Protein AF-A0A9E2QB40-F1 (afdb_monomer_lite)

Radius of gyration: 15.47 Å; chains: 1; bounding box: 41×30×40 Å

Sequence (147 aa):
MHWTTHIVTGAALGYLIDRPVQAALVGVGSHIVLDTIPHYDPDSELGYVIDALLGVLTLTFIAGSKTIRGIDGRHALLWGAIGGALPDTELLVNLVENVEPEQYVFPSHDGTLPHLQTGLVASTVIQAALVTVLMMLARHKRRMDRA

Secondary structure (DSSP, 8-state):
--HHHHHHHHHHHHHHHT-HHHHHHHHHHHHHHHHTS-B---SSHHHHHHHHHHHHHHHHHHHH-HHHHTSTTHHHHHHHHHHHHTGGGGGGGGGTS---GGG-SSTTTSSSS---B--HHHHHHHHHHHHHHHHHHHHHHHHHTT-

Foldseek 3Di:
DQLLLLLLLLLLQLLLVLDLVVSLVVSQVVLLVVQLPAAADDPDPVSNVVSVVNLVVSLCCLVPPPVLVPDRSSNSSNSRSCSSNVQCVQVVVCVPDNDDQCPRDRCSRNPVHDRHYDDHVVNVVVSVVSSVVSVVSSVVVRVVVVD

Structure (mmCIF, N/CA/C/O backbone):
data_AF-A0A9E2QB40-F1
#
_entry.id   AF-A0A9E2QB40-F1
#
loop_
_atom_site.group_PDB
_atom_site.id
_atom_site.type_symbol
_atom_site.label_atom_id
_atom_site.label_alt_id
_atom_site.label_comp_id
_atom_site.label_asym_id
_atom_site.label_entity_id
_atom_site.label_seq_id
_atom_site.pdbx_PDB_ins_code
_atom_site.Cartn_x
_atom_site.Cartn_y
_atom_site.Cartn_z
_atom_site.occupancy
_atom_site.B_iso_or_equiv
_atom_site.auth_seq_id
_atom_site.auth_comp_id
_atom_site.auth_asym_id
_atom_site.auth_atom_id
_atom_site.pdbx_PDB_model_num
ATOM 1 N N . MET A 1 1 ? 5.208 0.078 -9.192 1.00 88.12 1 MET A N 1
ATOM 2 C CA . MET A 1 1 ? 4.740 1.117 -8.233 1.00 88.12 1 MET A CA 1
ATOM 3 C C . MET A 1 1 ? 5.524 0.923 -6.935 1.00 88.12 1 MET A C 1
ATOM 5 O O . MET A 1 1 ? 6.107 -0.132 -6.754 1.00 88.12 1 MET A O 1
ATOM 9 N N . HIS A 1 2 ? 5.625 1.910 -6.034 1.00 92.62 2 HIS A N 1
ATOM 10 C CA . HIS A 1 2 ? 6.380 1.698 -4.784 1.00 92.62 2 HIS A CA 1
ATOM 11 C C . HIS A 1 2 ? 5.731 0.622 -3.898 1.00 92.62 2 HIS A C 1
ATOM 13 O O . HIS A 1 2 ? 4.533 0.710 -3.607 1.00 92.62 2 HIS A O 1
ATOM 19 N N . TRP A 1 3 ? 6.526 -0.312 -3.370 1.00 94.75 3 TRP A N 1
ATOM 20 C CA . TRP A 1 3 ? 6.087 -1.362 -2.443 1.00 94.75 3 TRP A CA 1
ATOM 21 C C . TRP A 1 3 ? 5.392 -0.767 -1.216 1.00 94.75 3 TRP A C 1
ATOM 23 O O . TRP A 1 3 ? 4.337 -1.234 -0.771 1.00 94.75 3 TRP A O 1
ATOM 33 N N . THR A 1 4 ? 5.927 0.349 -0.705 1.00 95.44 4 THR A N 1
ATOM 34 C CA . THR A 1 4 ? 5.315 1.097 0.401 1.00 95.44 4 THR A CA 1
ATOM 35 C C . THR A 1 4 ? 3.891 1.556 0.064 1.00 95.44 4 THR A C 1
ATOM 37 O O . THR A 1 4 ? 3.007 1.530 0.926 1.00 95.44 4 THR A O 1
ATOM 40 N N . THR A 1 5 ? 3.624 1.936 -1.185 1.00 96.06 5 THR A N 1
ATOM 41 C CA . THR A 1 5 ? 2.295 2.376 -1.629 1.00 96.06 5 THR A CA 1
ATOM 42 C C . THR A 1 5 ? 1.304 1.218 -1.685 1.00 96.06 5 THR A C 1
ATOM 44 O O . THR A 1 5 ? 0.155 1.397 -1.263 1.00 96.06 5 THR A O 1
ATOM 47 N N . HIS A 1 6 ? 1.734 0.019 -2.090 1.00 97.50 6 HIS A N 1
ATOM 48 C CA . HIS A 1 6 ? 0.899 -1.183 -2.008 1.00 97.50 6 HIS A CA 1
ATOM 49 C C . HIS A 1 6 ? 0.557 -1.542 -0.558 1.00 97.50 6 HIS A C 1
ATOM 51 O O . HIS A 1 6 ? -0.609 -1.794 -0.242 1.00 97.50 6 HIS A O 1
ATOM 57 N N . ILE A 1 7 ? 1.539 -1.475 0.349 1.00 98.06 7 ILE A N 1
ATOM 58 C CA . ILE A 1 7 ? 1.345 -1.705 1.789 1.00 98.06 7 ILE A CA 1
ATOM 59 C C . ILE A 1 7 ? 0.308 -0.739 2.363 1.00 98.06 7 ILE A C 1
ATOM 61 O O . ILE A 1 7 ? -0.653 -1.164 3.009 1.00 98.06 7 ILE A O 1
ATOM 65 N N . VAL A 1 8 ? 0.491 0.566 2.148 1.00 97.50 8 VAL A N 1
ATOM 66 C CA . VAL A 1 8 ? -0.388 1.600 2.716 1.00 97.50 8 VAL A CA 1
ATOM 67 C C . VAL A 1 8 ? -1.795 1.506 2.128 1.00 97.50 8 VAL A C 1
ATOM 69 O O . VAL A 1 8 ? -2.778 1.616 2.866 1.00 97.50 8 VAL A O 1
ATOM 72 N N . THR A 1 9 ? -1.907 1.256 0.822 1.00 98.06 9 THR A N 1
ATOM 73 C CA . THR A 1 9 ? -3.202 1.105 0.149 1.00 98.06 9 THR A CA 1
ATOM 74 C C . THR A 1 9 ? -3.946 -0.125 0.650 1.00 98.06 9 THR A C 1
ATOM 76 O O . THR A 1 9 ? -5.095 -0.011 1.083 1.00 98.06 9 THR A O 1
ATOM 79 N N . GLY A 1 10 ? -3.276 -1.279 0.683 1.00 98.31 10 GLY A N 1
ATOM 80 C CA . GLY A 1 10 ? -3.833 -2.513 1.221 1.00 98.31 10 GLY A CA 1
ATOM 81 C C . GLY A 1 10 ? -4.257 -2.357 2.681 1.00 98.31 10 GLY A C 1
ATOM 82 O O . GLY A 1 10 ? -5.355 -2.769 3.053 1.00 98.31 10 GLY A O 1
ATOM 83 N N . ALA A 1 11 ? -3.448 -1.683 3.505 1.00 98.00 11 ALA A N 1
ATOM 84 C CA . ALA A 1 11 ? -3.783 -1.402 4.898 1.00 98.00 11 ALA A CA 1
ATOM 85 C C . ALA A 1 11 ? -5.067 -0.574 5.036 1.00 98.00 11 ALA A C 1
ATOM 87 O O . ALA A 1 11 ? -5.955 -0.909 5.826 1.00 98.00 11 ALA A O 1
ATOM 88 N N . ALA A 1 12 ? -5.182 0.505 4.259 1.00 97.69 12 ALA A N 1
ATOM 89 C CA . ALA A 1 12 ? -6.338 1.386 4.309 1.00 97.69 12 ALA A CA 1
ATOM 90 C C . ALA A 1 12 ? -7.612 0.693 3.805 1.00 97.69 12 ALA A C 1
ATOM 92 O O . ALA A 1 12 ? -8.645 0.766 4.470 1.00 97.69 12 ALA A O 1
ATOM 93 N N . LEU A 1 13 ? -7.541 -0.028 2.682 1.00 98.25 13 LEU A N 1
ATOM 94 C CA . LEU A 1 13 ? -8.667 -0.812 2.166 1.00 98.25 13 LEU A CA 1
ATOM 95 C C . LEU A 1 13 ? -9.077 -1.912 3.149 1.00 98.25 13 LEU A C 1
ATOM 97 O O . LEU A 1 13 ? -10.264 -2.090 3.421 1.00 98.25 13 LEU A O 1
ATOM 101 N N . GLY A 1 14 ? -8.102 -2.594 3.748 1.00 97.81 14 GLY A N 1
ATOM 102 C CA . GLY A 1 14 ? -8.349 -3.598 4.771 1.00 97.81 14 GLY A CA 1
ATOM 103 C C . GLY A 1 14 ? -9.087 -3.033 5.983 1.00 97.81 14 GLY A C 1
ATOM 104 O O . GLY A 1 14 ? -10.072 -3.618 6.431 1.00 97.81 14 GLY A O 1
ATOM 105 N N . TYR A 1 15 ? -8.677 -1.858 6.467 1.00 97.50 15 TYR A N 1
ATOM 106 C CA . TYR A 1 15 ? -9.381 -1.150 7.539 1.00 97.50 15 TYR A CA 1
ATOM 107 C C . TYR A 1 15 ? -10.820 -0.769 7.157 1.00 97.50 15 TYR A C 1
ATOM 109 O O . TYR A 1 15 ? -11.727 -0.885 7.980 1.00 97.50 15 TYR A O 1
ATOM 117 N N . LEU A 1 16 ? -11.048 -0.331 5.915 1.00 97.31 16 LEU A N 1
ATOM 118 C CA . LEU A 1 16 ? -12.383 0.029 5.427 1.00 97.31 16 LEU A CA 1
ATOM 119 C C . LEU A 1 16 ? -13.326 -1.180 5.328 1.00 97.31 16 LEU A C 1
ATOM 121 O O . LEU A 1 16 ? -14.518 -1.035 5.586 1.00 97.31 16 LEU A O 1
ATOM 125 N N . ILE A 1 17 ? -12.797 -2.357 4.987 1.00 96.31 17 ILE A N 1
ATOM 126 C CA . ILE A 1 17 ? -13.558 -3.609 4.851 1.00 96.31 17 ILE A CA 1
ATOM 127 C C . ILE A 1 17 ? -13.843 -4.266 6.205 1.00 96.31 17 ILE A C 1
ATOM 129 O O . ILE A 1 17 ? -14.873 -4.920 6.368 1.00 96.31 17 ILE A O 1
ATOM 133 N N . ASP A 1 18 ? -12.924 -4.120 7.163 1.00 95.75 18 ASP A N 1
ATOM 134 C CA . ASP A 1 18 ? -13.043 -4.643 8.529 1.00 95.75 18 ASP A CA 1
ATOM 135 C C . ASP A 1 18 ? -13.261 -6.173 8.607 1.00 95.75 18 ASP A C 1
ATOM 137 O O . ASP A 1 18 ? -13.899 -6.717 9.509 1.00 95.75 18 ASP A O 1
ATOM 141 N N . ARG A 1 19 ? -12.728 -6.909 7.622 1.00 97.38 19 ARG A N 1
ATOM 142 C CA . ARG A 1 19 ? -12.766 -8.380 7.559 1.00 97.38 19 ARG A CA 1
ATOM 143 C C . ARG A 1 19 ? -11.406 -8.926 7.118 1.00 97.38 19 ARG A C 1
ATOM 145 O O . ARG A 1 19 ? -11.088 -8.816 5.939 1.00 97.38 19 ARG A O 1
ATOM 152 N N . PRO A 1 20 ? -10.616 -9.553 8.010 1.00 97.62 20 PRO A N 1
ATOM 153 C CA . PRO A 1 20 ? -9.224 -9.945 7.753 1.00 97.62 20 PRO A CA 1
ATOM 154 C C . PRO A 1 20 ? -8.952 -10.696 6.448 1.00 97.62 20 PRO A C 1
ATOM 156 O O . PRO A 1 20 ? -8.086 -10.300 5.677 1.00 97.62 20 PRO A O 1
ATOM 159 N N . VAL A 1 21 ? -9.716 -11.753 6.173 1.00 98.06 21 VAL A N 1
ATOM 160 C CA . VAL A 1 21 ? -9.510 -12.571 4.967 1.00 98.06 21 VAL A CA 1
ATOM 161 C C . VAL A 1 21 ? -9.847 -11.778 3.704 1.00 98.06 21 VAL A C 1
ATOM 163 O O . VAL A 1 21 ? -9.084 -11.782 2.746 1.00 98.06 21 VAL A O 1
ATOM 166 N N . GLN A 1 22 ? -10.965 -11.048 3.714 1.00 98.44 22 GLN A N 1
ATOM 167 C CA . GLN A 1 22 ? -11.362 -10.209 2.581 1.00 98.44 22 GLN A CA 1
ATOM 168 C C . GLN A 1 22 ? -10.381 -9.054 2.374 1.00 98.44 22 GLN A C 1
ATOM 170 O O . GLN A 1 22 ? -10.084 -8.709 1.239 1.00 98.44 22 GLN A O 1
ATOM 175 N N . ALA A 1 23 ? -9.842 -8.499 3.458 1.00 98.19 23 ALA A N 1
ATOM 176 C CA . ALA A 1 23 ? -8.821 -7.469 3.414 1.00 98.19 23 ALA A CA 1
ATOM 177 C C . ALA A 1 23 ? -7.548 -7.962 2.725 1.00 98.19 23 ALA A C 1
ATOM 179 O O . ALA A 1 23 ? -7.043 -7.255 1.864 1.00 98.19 23 ALA A O 1
ATOM 180 N N . ALA A 1 24 ? -7.070 -9.173 3.034 1.00 98.50 24 ALA A N 1
ATOM 181 C CA . ALA A 1 24 ? -5.924 -9.755 2.333 1.00 98.50 24 ALA A CA 1
ATOM 182 C C . ALA A 1 24 ? -6.191 -9.906 0.828 1.00 98.50 24 ALA A C 1
ATOM 184 O O . ALA A 1 24 ? -5.380 -9.469 0.016 1.00 98.50 24 ALA A O 1
ATOM 185 N N . LEU A 1 25 ? -7.353 -10.454 0.453 1.00 98.38 25 LEU A N 1
ATOM 186 C CA . LEU A 1 25 ? -7.736 -10.625 -0.954 1.00 98.38 25 LEU A CA 1
ATOM 187 C C . LEU A 1 25 ? -7.863 -9.286 -1.690 1.00 98.38 25 LEU A C 1
ATOM 189 O O . LEU A 1 25 ? -7.402 -9.158 -2.820 1.00 98.38 25 LEU A O 1
ATOM 193 N N . VAL A 1 26 ? -8.457 -8.275 -1.051 1.00 98.38 26 VAL A N 1
ATOM 194 C CA . VAL A 1 26 ? -8.542 -6.925 -1.619 1.00 98.38 26 VAL A CA 1
ATOM 195 C C . VAL A 1 26 ? -7.176 -6.252 -1.660 1.00 98.38 26 VAL A C 1
ATOM 197 O O . VAL A 1 26 ? -6.917 -5.520 -2.604 1.00 98.38 26 VAL A O 1
ATOM 200 N N . GLY A 1 27 ? -6.282 -6.525 -0.709 1.00 98.31 27 GLY A N 1
ATOM 201 C CA . GLY A 1 27 ? -4.886 -6.094 -0.769 1.00 98.31 27 GLY A CA 1
ATOM 202 C C . GLY A 1 27 ? -4.210 -6.603 -2.042 1.00 98.31 27 GLY A C 1
ATOM 203 O O . GLY A 1 27 ? -3.730 -5.793 -2.833 1.00 98.31 27 GLY A O 1
ATOM 204 N N . VAL A 1 28 ? -4.288 -7.913 -2.297 1.00 98.25 28 VAL A N 1
ATOM 205 C CA . VAL A 1 28 ? -3.755 -8.536 -3.523 1.00 98.25 28 VAL A CA 1
ATOM 206 C C . VAL A 1 28 ? -4.418 -7.955 -4.775 1.00 98.25 28 VAL A C 1
ATOM 208 O O . VAL A 1 28 ? -3.739 -7.577 -5.721 1.00 98.25 28 VAL A O 1
ATOM 211 N N . GLY A 1 29 ? -5.746 -7.820 -4.785 1.00 97.62 29 GLY A N 1
ATOM 212 C CA . GLY A 1 29 ? -6.457 -7.236 -5.926 1.00 97.62 29 GLY A CA 1
ATOM 213 C C . GLY A 1 29 ? -6.100 -5.766 -6.170 1.00 97.62 29 GLY A C 1
ATOM 214 O O . GLY A 1 29 ? -5.978 -5.338 -7.314 1.00 97.62 29 GLY A O 1
ATOM 215 N N . SER A 1 30 ? -5.894 -4.989 -5.103 1.00 97.75 30 SER A N 1
ATOM 216 C CA . SER A 1 30 ? -5.478 -3.590 -5.205 1.00 97.75 30 SER A CA 1
ATOM 217 C C . SER A 1 30 ? -4.082 -3.459 -5.792 1.00 97.75 30 SER A C 1
ATOM 219 O O . SER A 1 30 ? -3.835 -2.491 -6.496 1.00 97.75 30 SER A O 1
ATOM 221 N N . HIS A 1 31 ? -3.209 -4.443 -5.568 1.00 97.31 31 HIS A N 1
ATOM 222 C CA . HIS A 1 31 ? -1.871 -4.463 -6.138 1.00 97.31 31 HIS A CA 1
ATOM 223 C C . HIS A 1 31 ? -1.917 -4.383 -7.666 1.00 97.31 31 HIS A C 1
ATOM 225 O O . HIS A 1 31 ? -1.399 -3.433 -8.243 1.00 97.31 31 HIS A O 1
ATOM 231 N N . ILE A 1 32 ? -2.678 -5.291 -8.284 1.00 95.75 32 ILE A N 1
ATOM 232 C CA . ILE A 1 32 ? -2.900 -5.321 -9.734 1.00 95.75 32 ILE A CA 1
ATOM 233 C C . ILE A 1 32 ? -3.394 -3.962 -10.237 1.00 95.75 32 ILE A C 1
ATOM 235 O O . ILE A 1 32 ? -2.878 -3.419 -11.208 1.00 95.75 32 ILE A O 1
ATOM 239 N N . VAL A 1 33 ? -4.402 -3.391 -9.569 1.00 95.75 33 VAL A N 1
ATOM 240 C CA . VAL A 1 33 ? -4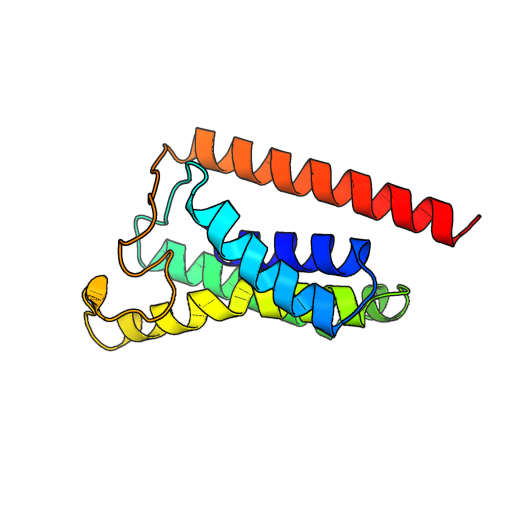.960 -2.094 -9.971 1.00 95.75 33 VAL A CA 1
ATOM 241 C C . VAL A 1 33 ? -3.896 -1.000 -9.907 1.00 95.75 33 VAL A C 1
ATOM 243 O O . VAL A 1 33 ? -3.812 -0.195 -10.830 1.00 95.75 33 VAL A O 1
ATOM 246 N N . LEU A 1 34 ? -3.087 -0.966 -8.848 1.00 95.88 34 LEU A N 1
ATOM 247 C CA . LEU A 1 34 ? -2.056 0.051 -8.665 1.00 95.88 34 LEU A CA 1
ATOM 248 C C . LEU A 1 34 ? -0.960 -0.017 -9.726 1.00 95.88 34 LEU A C 1
ATOM 250 O O . LEU A 1 34 ? -0.549 1.040 -10.199 1.00 95.88 34 LEU A O 1
ATOM 254 N N . ASP A 1 35 ? -0.549 -1.209 -10.148 1.00 95.06 35 ASP A N 1
ATOM 255 C CA . ASP A 1 35 ? 0.465 -1.347 -11.201 1.00 95.06 35 ASP A CA 1
ATOM 256 C C . ASP A 1 35 ? -0.035 -0.874 -12.564 1.00 95.06 35 ASP A C 1
ATOM 258 O O . ASP A 1 35 ? 0.721 -0.309 -13.352 1.00 95.06 35 ASP A O 1
ATOM 262 N N . THR A 1 36 ? -1.338 -0.994 -12.828 1.00 94.44 36 THR A N 1
ATOM 263 C CA . THR A 1 36 ? -1.912 -0.461 -14.074 1.00 94.44 36 THR A CA 1
ATOM 264 C C . THR A 1 36 ? -2.046 1.066 -14.093 1.00 94.44 36 THR A C 1
ATOM 266 O O . THR A 1 36 ? -2.304 1.648 -15.149 1.00 94.44 36 THR A O 1
ATOM 269 N N . ILE A 1 37 ? -1.893 1.747 -12.951 1.00 95.19 37 ILE A N 1
ATOM 270 C CA . ILE A 1 37 ? -1.928 3.213 -12.883 1.00 95.19 37 ILE A CA 1
ATOM 271 C C . ILE A 1 37 ? -0.551 3.755 -13.277 1.00 95.19 37 ILE A C 1
ATOM 273 O O . ILE A 1 37 ? 0.435 3.290 -12.714 1.00 95.19 37 ILE A O 1
ATOM 277 N N . PRO A 1 38 ? -0.450 4.782 -14.148 1.00 95.56 38 PRO A N 1
ATOM 278 C CA . PRO A 1 38 ? 0.833 5.381 -14.500 1.00 95.56 38 PRO A CA 1
ATOM 279 C C . PRO A 1 38 ? 1.654 5.782 -13.271 1.00 95.56 38 PRO A C 1
ATOM 281 O O . PRO A 1 38 ? 1.247 6.664 -12.508 1.00 95.56 38 PRO A O 1
ATOM 284 N N . HIS A 1 39 ? 2.815 5.159 -13.091 1.00 95.00 39 HIS A N 1
ATOM 285 C CA . HIS A 1 39 ? 3.691 5.392 -11.947 1.00 95.00 39 HIS A CA 1
ATOM 286 C C . HIS A 1 39 ? 5.166 5.427 -12.363 1.00 95.00 39 HIS A C 1
ATOM 288 O O . HIS A 1 39 ? 5.516 5.202 -13.515 1.00 95.00 39 HIS A O 1
ATOM 294 N N . TYR A 1 40 ? 6.015 5.819 -11.421 1.00 93.69 40 TYR A N 1
ATOM 295 C CA . TYR A 1 40 ? 7.465 5.850 -11.564 1.00 93.69 40 TYR A CA 1
ATOM 296 C C . TYR A 1 40 ? 8.032 4.713 -10.731 1.00 93.69 40 TYR A C 1
ATOM 298 O O . TYR A 1 40 ? 7.765 4.677 -9.524 1.00 93.69 40 TYR A O 1
ATOM 306 N N . ASP A 1 41 ? 8.804 3.834 -11.354 1.00 87.88 41 ASP A N 1
ATOM 307 C CA . ASP A 1 41 ? 9.615 2.866 -10.624 1.00 87.88 41 ASP A CA 1
ATOM 308 C C . ASP A 1 41 ? 10.998 3.447 -10.325 1.00 87.88 41 ASP A C 1
ATOM 310 O O . ASP A 1 41 ? 11.524 4.225 -11.127 1.00 87.88 41 ASP A O 1
ATOM 314 N N . PRO A 1 42 ? 11.605 3.101 -9.176 1.00 85.50 42 PRO A N 1
ATOM 315 C CA . PRO A 1 42 ? 12.979 3.480 -8.896 1.00 85.50 42 PRO A CA 1
ATOM 316 C C . PRO A 1 42 ? 13.919 3.091 -10.046 1.00 85.50 42 PRO A C 1
ATOM 318 O O . PRO A 1 42 ? 13.967 1.947 -10.484 1.00 85.50 42 PRO A O 1
ATOM 321 N N . ASP A 1 43 ? 14.712 4.050 -10.508 1.00 84.25 43 ASP A N 1
ATOM 322 C CA . ASP A 1 43 ? 15.713 3.891 -11.568 1.00 84.25 43 ASP A CA 1
ATOM 323 C C . ASP A 1 43 ? 17.087 3.460 -11.026 1.00 84.25 43 ASP A C 1
ATOM 325 O O . ASP A 1 43 ? 18.064 3.368 -11.767 1.00 84.25 43 ASP A O 1
ATOM 329 N N . SER A 1 44 ? 17.180 3.209 -9.718 1.00 86.12 44 SER A N 1
ATOM 330 C CA . SER A 1 44 ? 18.413 2.829 -9.032 1.00 86.12 44 SER A CA 1
ATOM 331 C C . SER A 1 44 ? 18.165 1.774 -7.959 1.00 86.12 44 SER A C 1
ATOM 333 O O . SER A 1 44 ? 17.146 1.797 -7.266 1.00 86.12 44 SER A O 1
ATOM 335 N N . GLU A 1 45 ? 19.151 0.895 -7.756 1.00 84.50 45 GLU A N 1
ATOM 336 C CA . GLU A 1 45 ? 19.152 -0.101 -6.673 1.00 84.50 45 GLU A CA 1
ATOM 337 C C . GLU A 1 45 ? 18.932 0.551 -5.303 1.00 84.50 45 GLU A C 1
ATOM 339 O O . GLU A 1 45 ? 18.152 0.063 -4.487 1.00 84.50 45 GLU A O 1
ATOM 344 N N . LEU A 1 46 ? 19.570 1.703 -5.065 1.00 87.94 46 LEU A N 1
ATOM 345 C CA . LEU A 1 46 ? 19.396 2.460 -3.829 1.00 87.94 46 LEU A CA 1
ATOM 346 C C . LEU A 1 46 ? 17.934 2.885 -3.626 1.00 87.94 46 LEU A C 1
ATOM 348 O O . LEU A 1 46 ? 17.439 2.824 -2.504 1.00 87.94 46 LEU A O 1
ATOM 352 N N . GLY A 1 47 ? 17.239 3.291 -4.692 1.00 89.06 47 GLY A N 1
ATOM 353 C CA . GLY A 1 47 ? 15.824 3.647 -4.631 1.00 89.06 47 GLY A CA 1
ATOM 354 C C . GLY A 1 47 ? 14.937 2.463 -4.236 1.00 89.06 47 GLY A C 1
ATOM 355 O O . GLY A 1 47 ? 14.104 2.613 -3.341 1.00 89.06 47 GLY A O 1
ATOM 356 N N . TYR A 1 48 ? 15.169 1.280 -4.817 1.00 87.19 48 TYR A N 1
ATOM 357 C CA . TYR A 1 48 ? 14.474 0.047 -4.421 1.00 87.19 48 TYR A CA 1
ATOM 358 C C . TYR A 1 48 ? 14.757 -0.339 -2.968 1.00 87.19 48 TYR A C 1
ATOM 360 O O . TYR A 1 48 ? 13.834 -0.663 -2.226 1.00 87.19 48 TYR A O 1
ATOM 368 N N . VAL A 1 49 ? 16.016 -0.258 -2.525 1.00 89.19 49 VAL A N 1
ATOM 369 C CA . VAL A 1 49 ? 16.390 -0.560 -1.134 1.00 89.19 49 VAL A CA 1
ATOM 370 C C . VAL A 1 49 ? 15.722 0.409 -0.159 1.00 89.19 49 VAL A C 1
ATOM 372 O O . VAL A 1 49 ? 15.220 -0.019 0.880 1.00 89.19 49 VAL A O 1
ATOM 375 N N . ILE A 1 50 ? 15.688 1.706 -0.474 1.00 91.75 50 ILE A N 1
ATOM 376 C CA . ILE A 1 50 ? 15.014 2.705 0.365 1.00 91.75 50 ILE A CA 1
ATOM 377 C C . ILE A 1 50 ? 13.521 2.387 0.477 1.00 91.75 50 ILE A C 1
ATOM 379 O O . ILE A 1 50 ? 12.997 2.365 1.591 1.00 91.75 50 ILE A O 1
ATOM 383 N N . ASP A 1 51 ? 12.844 2.107 -0.637 1.00 92.44 51 ASP A N 1
ATOM 384 C CA . ASP A 1 51 ? 11.420 1.761 -0.629 1.00 92.44 51 ASP A CA 1
ATOM 385 C C . ASP A 1 51 ? 11.149 0.450 0.127 1.00 92.44 51 ASP A C 1
ATOM 387 O O . ASP A 1 51 ? 10.252 0.393 0.967 1.00 92.44 51 ASP A O 1
ATOM 391 N N . ALA A 1 52 ? 11.994 -0.568 -0.050 1.00 91.94 52 ALA A N 1
ATOM 392 C CA . ALA A 1 52 ? 11.927 -1.807 0.720 1.00 91.94 52 ALA A CA 1
ATOM 393 C C . ALA A 1 52 ? 12.059 -1.549 2.233 1.00 91.94 52 ALA A C 1
ATOM 395 O O . ALA A 1 52 ? 11.253 -2.017 3.038 1.00 91.94 52 ALA A O 1
ATOM 396 N N . LEU A 1 53 ? 13.037 -0.750 2.661 1.00 94.38 53 LEU A N 1
ATOM 397 C CA . LEU A 1 53 ? 13.206 -0.419 4.079 1.00 94.38 53 LEU A CA 1
ATOM 398 C C . LEU A 1 53 ? 12.006 0.360 4.636 1.00 94.38 53 LEU A C 1
ATOM 400 O O . LEU A 1 53 ? 11.565 0.085 5.757 1.00 94.38 53 LEU A O 1
ATOM 404 N N . LEU A 1 54 ? 11.450 1.297 3.863 1.00 95.81 54 LEU A N 1
ATOM 405 C CA . LEU A 1 54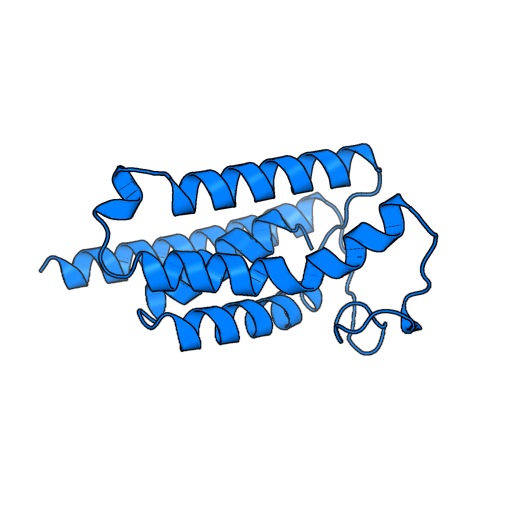 ? 10.245 2.042 4.237 1.00 95.81 54 LEU A CA 1
ATOM 406 C C . LEU A 1 54 ? 9.015 1.133 4.331 1.00 95.81 54 LEU A C 1
ATOM 408 O O . LEU A 1 54 ? 8.232 1.266 5.279 1.00 95.81 54 LEU A O 1
ATOM 412 N N . GLY A 1 55 ? 8.872 0.172 3.422 1.00 95.56 55 GLY A N 1
ATOM 413 C CA . GLY A 1 55 ? 7.809 -0.824 3.453 1.00 95.56 55 GLY A CA 1
ATOM 414 C C . GLY A 1 55 ? 7.905 -1.735 4.678 1.00 95.56 55 GLY A C 1
ATOM 415 O O . GLY A 1 55 ? 6.932 -1.857 5.429 1.00 95.56 55 GLY A O 1
ATOM 416 N N . VAL A 1 56 ? 9.092 -2.287 4.973 1.00 96.25 56 VAL A N 1
ATOM 417 C CA . VAL A 1 56 ? 9.328 -3.098 6.185 1.00 96.25 56 VAL A CA 1
ATOM 418 C C . VAL A 1 56 ? 9.029 -2.286 7.442 1.00 96.25 56 VAL A C 1
ATOM 420 O O . VAL A 1 56 ? 8.350 -2.775 8.352 1.00 96.25 56 VAL A O 1
ATOM 423 N N . LEU A 1 57 ? 9.508 -1.040 7.505 1.00 97.62 57 LEU A N 1
ATOM 424 C CA . LEU A 1 57 ? 9.249 -0.148 8.631 1.00 97.62 57 LEU A CA 1
ATOM 425 C C . LEU A 1 57 ? 7.747 0.108 8.798 1.00 97.62 57 LEU A C 1
ATOM 427 O O . LEU A 1 57 ? 7.240 0.053 9.918 1.00 97.62 57 LEU A O 1
ATOM 431 N N . THR A 1 58 ? 7.026 0.328 7.699 1.00 96.56 58 THR A N 1
ATOM 432 C CA . THR A 1 58 ? 5.577 0.564 7.699 1.00 96.56 58 THR A CA 1
ATOM 433 C C . THR A 1 58 ? 4.807 -0.668 8.175 1.00 96.56 58 THR A C 1
ATOM 435 O O . THR A 1 58 ? 3.980 -0.553 9.081 1.00 96.56 58 THR A O 1
ATOM 438 N N . LEU A 1 59 ? 5.111 -1.859 7.650 1.00 96.50 59 LEU A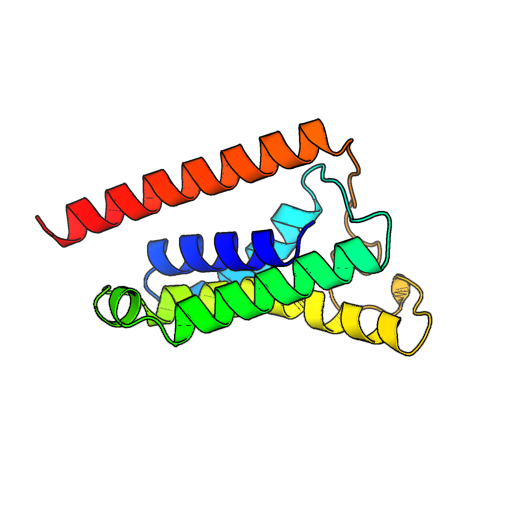 N 1
ATOM 439 C CA . LEU A 1 59 ? 4.508 -3.123 8.097 1.00 96.50 59 LEU A CA 1
ATOM 440 C C . LEU A 1 59 ? 4.798 -3.403 9.576 1.00 96.50 59 LEU A C 1
ATOM 442 O O . LEU A 1 59 ? 3.893 -3.753 10.337 1.00 96.50 59 LEU A O 1
ATOM 446 N N . THR A 1 60 ? 6.041 -3.189 10.009 1.00 96.94 60 THR A N 1
ATOM 447 C CA . THR A 1 60 ? 6.453 -3.373 11.408 1.00 96.94 60 THR A CA 1
ATOM 448 C C . THR A 1 60 ? 5.742 -2.384 12.325 1.00 96.94 60 THR A C 1
ATOM 450 O O . THR A 1 60 ? 5.263 -2.759 13.398 1.00 96.94 60 THR A O 1
ATOM 453 N N . PHE A 1 61 ? 5.611 -1.126 11.899 1.00 96.75 61 PHE A N 1
ATOM 454 C CA . PHE A 1 61 ? 4.838 -0.122 12.617 1.00 96.75 61 PHE A CA 1
ATOM 455 C C . PHE A 1 61 ? 3.368 -0.539 12.728 1.00 96.75 61 PHE A C 1
ATOM 457 O O . PHE A 1 61 ? 2.809 -0.499 13.823 1.00 96.75 61 PHE A O 1
ATOM 464 N N . ILE A 1 62 ? 2.759 -1.009 11.637 1.00 95.56 62 ILE A N 1
ATOM 465 C CA . ILE A 1 62 ? 1.379 -1.505 11.621 1.00 95.56 62 ILE A CA 1
ATOM 466 C C . ILE A 1 62 ? 1.179 -2.662 12.609 1.00 95.56 62 ILE A C 1
ATOM 468 O O . ILE A 1 62 ? 0.264 -2.621 13.434 1.00 95.56 62 ILE A O 1
ATOM 472 N N . ALA A 1 63 ? 2.051 -3.670 12.570 1.00 96.12 63 ALA A N 1
ATOM 473 C CA . ALA A 1 63 ? 1.951 -4.851 13.423 1.00 96.12 63 ALA A CA 1
ATOM 474 C C . ALA A 1 63 ? 2.276 -4.557 14.904 1.00 96.12 63 ALA A C 1
ATOM 476 O O . ALA A 1 63 ? 1.685 -5.134 15.825 1.00 96.12 63 ALA A O 1
ATOM 477 N N . GLY A 1 64 ? 3.233 -3.660 15.155 1.00 94.75 64 GLY A N 1
ATOM 478 C CA . GLY A 1 64 ? 3.811 -3.418 16.478 1.00 94.75 64 GLY A CA 1
ATOM 479 C C . GLY A 1 64 ? 3.206 -2.247 17.257 1.00 94.75 64 GLY A C 1
ATOM 480 O O . GLY A 1 64 ? 3.282 -2.232 18.488 1.00 94.75 64 GLY A O 1
ATOM 481 N N . SER A 1 65 ? 2.599 -1.269 16.581 1.00 94.94 65 SER A N 1
ATOM 482 C CA . SER A 1 65 ? 2.193 -0.002 17.196 1.00 94.94 65 SER A CA 1
ATOM 483 C C . SER A 1 65 ? 1.084 -0.171 18.235 1.00 94.94 65 SER A C 1
ATOM 485 O O . SER A 1 65 ? -0.014 -0.650 17.945 1.00 94.94 65 SER A O 1
ATOM 487 N N . LYS A 1 66 ? 1.332 0.318 19.459 1.00 92.56 66 LYS A N 1
ATOM 488 C CA . LYS A 1 66 ? 0.316 0.387 20.526 1.00 92.56 66 LYS A CA 1
ATOM 489 C C . LYS A 1 66 ? -0.900 1.214 20.103 1.00 92.56 66 LYS A C 1
ATOM 491 O O . LYS A 1 66 ? -2.022 0.862 20.450 1.00 92.56 66 LYS A O 1
ATOM 496 N N . THR A 1 67 ? -0.679 2.271 19.323 1.00 89.44 67 THR A N 1
ATOM 497 C CA . THR A 1 67 ? -1.747 3.124 18.793 1.00 89.44 67 THR A CA 1
ATOM 498 C C . THR A 1 67 ? -2.667 2.343 17.862 1.00 89.44 67 THR A C 1
ATOM 500 O O . THR A 1 67 ? -3.882 2.486 17.956 1.00 89.44 67 THR A O 1
ATOM 503 N N . ILE A 1 68 ? -2.107 1.487 17.000 1.00 90.38 68 ILE A N 1
ATOM 504 C CA . ILE A 1 68 ? -2.881 0.668 16.055 1.00 90.38 68 ILE A CA 1
ATOM 505 C C . ILE A 1 68 ? -3.575 -0.493 16.768 1.00 90.38 68 ILE A C 1
ATOM 507 O O . ILE A 1 68 ? -4.703 -0.837 16.430 1.00 90.38 68 ILE A O 1
ATOM 511 N N . ARG A 1 69 ? -2.967 -1.053 17.820 1.00 89.81 69 ARG A N 1
ATOM 512 C CA . ARG A 1 69 ? -3.599 -2.114 18.624 1.00 89.81 69 ARG A CA 1
ATOM 513 C C . ARG A 1 69 ? -4.939 -1.701 19.236 1.00 89.81 69 ARG A C 1
ATOM 515 O O . ARG A 1 69 ? -5.788 -2.571 19.423 1.00 89.81 69 ARG A O 1
ATOM 522 N N . GLY A 1 70 ? -5.118 -0.411 19.527 1.00 86.81 70 GLY A N 1
ATOM 523 C CA . GLY A 1 70 ? -6.366 0.164 20.038 1.00 86.81 70 GLY A CA 1
ATOM 524 C C . GLY A 1 70 ? -7.377 0.580 18.963 1.00 86.81 70 GLY A C 1
ATOM 525 O O . GLY A 1 70 ? -8.332 1.276 19.291 1.00 86.81 70 GLY A O 1
ATOM 526 N N . ILE A 1 71 ? -7.149 0.238 17.692 1.00 88.56 71 ILE A N 1
ATOM 527 C CA . ILE A 1 71 ? -8.079 0.499 16.588 1.00 88.56 71 ILE A CA 1
ATOM 528 C C . ILE A 1 71 ? -8.888 -0.774 16.307 1.00 88.56 71 ILE A C 1
ATOM 530 O O . ILE A 1 71 ? -8.315 -1.847 16.092 1.00 88.56 71 ILE A O 1
ATOM 534 N N . ASP A 1 72 ? -10.214 -0.646 16.276 1.00 90.12 72 ASP A N 1
ATOM 535 C CA . ASP A 1 72 ? -11.106 -1.704 15.795 1.00 90.12 72 ASP A CA 1
ATOM 536 C C . ASP A 1 72 ? -10.811 -1.993 14.318 1.00 90.12 72 ASP A C 1
ATOM 538 O O . ASP A 1 72 ? -10.538 -1.080 13.547 1.00 90.12 72 ASP A O 1
ATOM 542 N N . GLY A 1 73 ? -10.755 -3.264 13.925 1.00 92.25 73 GLY A N 1
ATOM 543 C CA . GLY A 1 73 ? -10.344 -3.644 12.567 1.00 92.25 73 GLY A CA 1
ATOM 544 C C . GLY A 1 73 ? -8.835 -3.673 12.307 1.00 92.25 73 GLY A C 1
ATOM 545 O O . GLY A 1 73 ? -8.413 -3.878 11.168 1.00 92.25 73 GLY A O 1
ATOM 546 N N . ARG A 1 74 ? -7.984 -3.568 13.342 1.00 95.31 74 ARG A N 1
ATOM 547 C CA . ARG A 1 74 ? -6.511 -3.674 13.201 1.00 95.31 74 ARG A CA 1
ATOM 548 C C . ARG A 1 74 ? -6.033 -4.917 12.444 1.00 95.31 74 ARG A C 1
ATOM 550 O O . ARG A 1 74 ? -5.025 -4.862 11.751 1.00 95.31 74 ARG A O 1
ATOM 557 N N . HIS A 1 75 ? -6.728 -6.047 12.597 1.00 97.06 75 HIS A N 1
ATOM 558 C CA . HIS A 1 75 ? -6.342 -7.280 11.916 1.00 97.06 75 HIS A CA 1
ATOM 559 C C . HIS A 1 75 ? -6.646 -7.168 10.425 1.00 97.06 75 HIS A C 1
ATOM 561 O O . HIS A 1 75 ? -5.822 -7.571 9.620 1.00 97.06 75 HIS A O 1
ATOM 567 N N . ALA A 1 76 ? -7.785 -6.579 10.051 1.00 97.81 76 ALA A N 1
ATOM 568 C CA . ALA A 1 76 ? -8.108 -6.328 8.654 1.00 97.81 76 ALA A CA 1
ATOM 569 C C . ALA A 1 76 ? -7.131 -5.331 8.023 1.00 97.81 76 ALA A C 1
ATOM 571 O O . ALA A 1 76 ? -6.636 -5.580 6.932 1.00 97.81 76 ALA A O 1
ATOM 572 N N . LEU A 1 77 ? -6.753 -4.282 8.756 1.00 97.50 77 LEU A N 1
ATOM 573 C CA . LEU A 1 77 ? -5.685 -3.366 8.360 1.00 97.50 77 LEU A CA 1
ATOM 574 C C . LEU A 1 77 ? -4.362 -4.116 8.104 1.00 97.50 77 LEU A C 1
ATOM 576 O O . LEU A 1 77 ? -3.787 -3.990 7.030 1.00 97.50 77 LEU A O 1
ATOM 580 N N . LEU A 1 78 ? -3.890 -4.936 9.049 1.00 98.19 78 LEU A N 1
ATOM 581 C CA . LEU A 1 78 ? -2.640 -5.690 8.884 1.00 98.19 78 LEU A CA 1
ATOM 582 C C . LEU A 1 78 ? -2.708 -6.690 7.719 1.00 98.19 78 LEU A C 1
ATOM 584 O O . LEU A 1 78 ? -1.785 -6.757 6.915 1.00 98.19 78 LEU A O 1
ATOM 588 N N . TRP A 1 79 ? -3.794 -7.454 7.607 1.00 98.50 79 TRP A N 1
ATOM 589 C CA . TRP A 1 79 ? -3.947 -8.447 6.544 1.00 98.50 79 TRP A CA 1
ATOM 590 C C . TRP A 1 79 ? -4.082 -7.813 5.162 1.00 98.50 79 TRP A C 1
ATOM 592 O O . TRP A 1 79 ? -3.539 -8.355 4.205 1.00 98.50 79 TRP A O 1
ATOM 602 N N . GLY A 1 80 ? -4.727 -6.651 5.056 1.00 98.62 80 GLY A N 1
ATOM 603 C CA . GLY A 1 80 ? -4.731 -5.872 3.822 1.00 98.62 80 GLY A CA 1
ATOM 604 C C . GLY A 1 80 ? -3.340 -5.363 3.453 1.00 98.62 80 GLY A C 1
ATOM 605 O O . GLY A 1 80 ? -2.949 -5.468 2.295 1.00 98.62 80 GLY A O 1
ATOM 606 N N . ALA A 1 81 ? -2.563 -4.893 4.434 1.00 98.31 81 ALA A N 1
ATOM 607 C CA . ALA A 1 81 ? -1.179 -4.467 4.227 1.00 98.31 81 ALA A CA 1
ATOM 608 C C . ALA A 1 81 ? -0.299 -5.615 3.702 1.00 98.31 81 ALA A C 1
ATOM 610 O O . ALA A 1 81 ? 0.425 -5.446 2.726 1.00 98.31 81 ALA A O 1
ATOM 611 N N . ILE A 1 82 ? -0.408 -6.796 4.323 1.00 98.44 82 ILE A N 1
ATOM 612 C CA . ILE A 1 82 ? 0.287 -8.015 3.886 1.00 98.44 82 ILE A CA 1
ATOM 613 C C . ILE A 1 82 ? -0.165 -8.410 2.479 1.00 98.44 82 ILE A C 1
ATOM 615 O O . ILE A 1 82 ? 0.675 -8.693 1.636 1.00 98.44 82 ILE A O 1
ATOM 619 N N . GLY A 1 83 ? -1.473 -8.401 2.208 1.00 98.31 83 GLY A N 1
ATOM 620 C CA . GLY A 1 83 ? -2.014 -8.744 0.893 1.00 98.31 83 GLY A CA 1
ATOM 621 C C . GLY A 1 83 ? -1.516 -7.820 -0.218 1.00 98.31 83 GLY A C 1
ATOM 622 O O . GLY A 1 83 ? -1.192 -8.300 -1.295 1.00 98.31 83 GLY A O 1
ATOM 623 N N . GLY A 1 84 ? -1.411 -6.514 0.047 1.00 98.00 84 GLY A N 1
ATOM 624 C CA . GLY A 1 84 ? -0.842 -5.556 -0.904 1.00 98.00 84 GLY A CA 1
ATOM 625 C C . GLY A 1 84 ? 0.658 -5.755 -1.131 1.00 98.00 84 GLY A C 1
ATOM 626 O O . GLY A 1 84 ? 1.124 -5.602 -2.251 1.00 98.00 84 GLY A O 1
ATOM 627 N N . ALA A 1 85 ? 1.406 -6.127 -0.091 1.00 97.69 85 ALA A N 1
ATOM 628 C CA . ALA A 1 85 ? 2.852 -6.340 -0.163 1.00 97.69 85 ALA A CA 1
ATOM 629 C C . ALA A 1 85 ? 3.278 -7.668 -0.790 1.00 97.69 85 ALA A C 1
ATOM 631 O O . ALA A 1 85 ? 4.401 -7.769 -1.276 1.00 97.69 85 ALA A O 1
ATOM 632 N N . LEU A 1 86 ? 2.444 -8.703 -0.663 1.00 97.06 86 LEU A N 1
ATOM 633 C CA . LEU A 1 86 ? 2.828 -10.079 -0.959 1.00 97.06 86 LEU A CA 1
ATOM 634 C C . LEU A 1 86 ? 3.283 -10.291 -2.413 1.00 97.06 86 LEU A C 1
ATOM 636 O O . LEU A 1 86 ? 4.292 -10.973 -2.577 1.00 97.06 86 LEU A O 1
ATOM 640 N N . PRO A 1 87 ? 2.622 -9.726 -3.443 1.00 96.69 87 PRO A N 1
ATOM 641 C CA . PRO A 1 87 ? 3.054 -9.915 -4.827 1.00 96.69 87 PRO A CA 1
ATOM 642 C C . PRO A 1 87 ? 4.507 -9.496 -5.081 1.00 96.69 87 PRO A C 1
ATOM 644 O O . PRO A 1 87 ? 5.283 -10.295 -5.591 1.00 96.69 87 PRO A O 1
ATOM 647 N N . ASP A 1 88 ? 4.921 -8.323 -4.592 1.00 94.69 88 ASP A N 1
ATOM 648 C CA . ASP A 1 88 ? 6.290 -7.801 -4.761 1.00 94.69 88 ASP A CA 1
ATOM 649 C C . ASP A 1 88 ? 7.378 -8.657 -4.106 1.00 94.69 88 ASP A C 1
ATOM 651 O O . ASP A 1 88 ? 8.563 -8.485 -4.389 1.00 94.69 88 ASP A O 1
ATOM 655 N N . THR A 1 89 ? 7.021 -9.598 -3.225 1.00 92.06 89 THR A N 1
ATOM 656 C CA . THR A 1 89 ? 8.026 -10.487 -2.627 1.00 92.06 89 THR A CA 1
ATOM 657 C C . THR A 1 89 ? 8.692 -11.389 -3.660 1.00 92.06 89 THR A C 1
ATOM 659 O O . THR A 1 89 ? 9.832 -11.795 -3.439 1.00 92.06 89 THR A O 1
ATOM 662 N N . GLU A 1 90 ? 8.036 -11.662 -4.794 1.00 93.00 90 GLU A N 1
ATOM 663 C CA . GLU A 1 90 ? 8.666 -12.418 -5.874 1.00 93.00 90 GLU A CA 1
ATOM 664 C C . GLU A 1 90 ? 9.778 -11.617 -6.557 1.00 93.00 90 GLU A C 1
ATOM 666 O O . GLU A 1 90 ? 10.778 -12.208 -6.942 1.00 93.00 90 GLU A O 1
ATOM 671 N N . LEU A 1 91 ? 9.688 -10.281 -6.595 1.00 88.62 91 LEU A N 1
ATOM 672 C CA . LEU A 1 91 ? 10.711 -9.413 -7.191 1.00 88.62 91 LEU A CA 1
ATOM 673 C C . LEU A 1 91 ? 12.038 -9.451 -6.421 1.00 88.62 91 LEU A C 1
ATOM 675 O O . LEU A 1 91 ? 13.079 -9.101 -6.971 1.00 88.62 91 LEU A O 1
ATOM 679 N N . LEU A 1 92 ? 12.041 -9.921 -5.167 1.00 85.50 92 LEU A N 1
ATOM 680 C CA . LEU A 1 92 ? 13.271 -10.107 -4.389 1.00 85.50 92 LEU A CA 1
ATOM 681 C C . LEU A 1 92 ? 14.224 -11.122 -5.027 1.00 85.50 92 LEU A C 1
ATOM 683 O O . LEU A 1 92 ? 15.421 -11.084 -4.745 1.00 85.50 92 LEU A O 1
ATOM 687 N N . VAL A 1 93 ? 13.721 -12.003 -5.897 1.00 86.00 93 VAL A N 1
ATOM 688 C CA . VAL A 1 93 ? 14.553 -12.926 -6.676 1.00 86.00 93 VAL A CA 1
ATOM 689 C C . VAL A 1 93 ? 15.569 -12.176 -7.552 1.00 86.00 93 VAL A C 1
ATOM 691 O O . VAL A 1 93 ? 16.710 -12.621 -7.671 1.00 86.00 93 VAL A O 1
ATOM 694 N N . ASN A 1 94 ? 15.220 -10.970 -8.028 1.00 82.19 94 ASN A N 1
ATOM 695 C CA . ASN A 1 94 ? 16.121 -10.116 -8.811 1.00 82.19 94 ASN A CA 1
ATOM 696 C C . ASN A 1 94 ? 17.364 -9.663 -8.046 1.00 82.19 94 ASN A C 1
ATOM 698 O O . ASN A 1 94 ? 18.335 -9.213 -8.647 1.00 82.19 94 ASN A O 1
ATOM 702 N N . LEU A 1 95 ? 17.353 -9.758 -6.714 1.00 79.62 95 LEU A N 1
ATOM 703 C CA . LEU A 1 95 ? 18.516 -9.414 -5.897 1.00 79.62 95 LEU A CA 1
ATOM 704 C C . LEU A 1 95 ? 19.620 -10.477 -5.974 1.00 79.62 95 LEU A C 1
ATOM 706 O O . LEU A 1 95 ? 20.747 -10.205 -5.558 1.00 79.62 95 LEU A O 1
ATOM 710 N N . VAL A 1 96 ? 19.307 -11.690 -6.444 1.00 85.06 96 VAL A N 1
ATOM 711 C CA . VAL A 1 96 ? 20.247 -12.822 -6.489 1.00 85.06 96 VAL A CA 1
ATOM 712 C C . VAL A 1 96 ? 20.446 -13.396 -7.889 1.00 85.06 96 VAL A C 1
ATOM 714 O O . VAL A 1 96 ? 21.522 -13.921 -8.172 1.00 85.06 96 VAL A O 1
ATOM 717 N N . GLU A 1 97 ? 19.457 -13.277 -8.771 1.00 88.69 97 GLU A N 1
ATOM 718 C CA . GLU A 1 97 ? 19.528 -13.716 -10.165 1.00 88.69 97 GLU A CA 1
ATOM 719 C C . GLU A 1 97 ? 18.755 -12.754 -11.070 1.00 88.69 97 GLU A C 1
ATOM 721 O O . GLU A 1 97 ? 17.783 -12.156 -10.638 1.00 88.69 97 GLU A O 1
ATOM 726 N N . ASN A 1 98 ? 19.169 -12.591 -12.328 1.00 86.62 98 ASN A N 1
ATOM 727 C CA . ASN A 1 98 ? 18.384 -11.803 -13.281 1.00 86.62 98 ASN A CA 1
ATOM 728 C C . ASN A 1 98 ? 17.210 -12.656 -13.767 1.00 86.62 98 ASN A C 1
ATOM 730 O O . ASN A 1 98 ? 17.441 -13.695 -14.389 1.00 86.62 98 ASN A O 1
ATOM 734 N N . VAL A 1 99 ? 15.985 -12.219 -13.479 1.00 88.62 99 VAL A N 1
ATOM 735 C CA . VAL A 1 99 ? 14.755 -12.914 -13.868 1.00 88.62 99 VAL A CA 1
ATOM 736 C C . VAL A 1 99 ? 14.044 -12.113 -14.949 1.00 88.62 99 VAL A C 1
ATOM 738 O O . VAL A 1 99 ? 13.816 -10.914 -14.794 1.00 88.62 99 VAL A O 1
ATOM 741 N N . GLU A 1 100 ? 13.723 -12.775 -16.058 1.00 90.81 100 GLU A N 1
ATOM 742 C CA . GLU A 1 100 ? 12.933 -12.178 -17.133 1.00 90.81 100 GLU A CA 1
ATOM 743 C C . GLU A 1 100 ? 11.460 -12.069 -16.705 1.00 90.81 100 GLU A C 1
ATOM 745 O O . GLU A 1 100 ? 10.985 -12.939 -15.963 1.00 90.81 100 GLU A O 1
ATOM 750 N N . PRO A 1 101 ? 10.709 -11.053 -17.173 1.00 89.62 101 PRO A N 1
ATOM 751 C CA . PRO A 1 101 ? 9.324 -10.833 -16.764 1.00 89.62 101 PRO A CA 1
ATOM 752 C C . PRO A 1 101 ? 8.453 -12.090 -16.831 1.00 89.62 101 PRO A C 1
ATOM 754 O O . PRO A 1 101 ? 7.782 -12.423 -15.863 1.00 89.62 101 PRO A O 1
ATOM 757 N N . GLU A 1 102 ? 8.534 -12.875 -17.907 1.00 92.00 102 GLU A N 1
ATOM 758 C CA . GLU A 1 102 ? 7.678 -14.049 -18.137 1.00 92.00 102 GLU A CA 1
ATOM 759 C C . GLU A 1 102 ? 7.875 -15.183 -17.112 1.00 92.00 102 GLU A C 1
ATOM 761 O O . GLU A 1 102 ? 7.138 -16.171 -17.119 1.00 92.00 102 GLU A O 1
ATOM 766 N N . GLN A 1 103 ? 8.895 -15.078 -16.258 1.00 92.06 103 GLN A N 1
ATOM 767 C CA . GLN A 1 103 ? 9.176 -16.030 -15.189 1.00 92.06 103 GLN A CA 1
ATOM 768 C C . GLN A 1 103 ? 8.473 -15.676 -13.869 1.00 92.06 103 GLN A C 1
ATOM 770 O O . GLN A 1 103 ? 8.456 -16.515 -12.962 1.00 92.06 103 GLN A O 1
ATOM 775 N N . TYR A 1 104 ? 7.904 -14.474 -13.741 1.00 94.38 104 TYR A N 1
ATOM 776 C CA . TYR A 1 104 ? 7.099 -14.107 -12.579 1.00 94.38 104 TYR A CA 1
ATOM 777 C C . TYR A 1 104 ? 5.751 -14.820 -12.572 1.00 94.38 104 TYR A C 1
ATOM 779 O O . TYR A 1 104 ? 5.217 -15.228 -13.602 1.00 94.38 104 TYR A O 1
ATOM 787 N N . VAL A 1 105 ? 5.199 -14.992 -11.373 1.00 93.31 105 VAL A N 1
ATOM 788 C CA . VAL A 1 105 ? 3.905 -15.647 -11.175 1.00 93.31 105 VAL A CA 1
ATOM 789 C C . VAL A 1 105 ? 2.785 -14.615 -11.117 1.00 93.31 105 VAL A C 1
ATOM 791 O O . VAL A 1 105 ? 1.643 -14.930 -11.466 1.00 93.31 105 VAL A O 1
ATOM 794 N N . PHE A 1 106 ? 3.065 -13.399 -10.640 1.00 94.19 106 PHE A N 1
ATOM 795 C CA . PHE A 1 106 ? 2.027 -12.398 -10.483 1.00 94.19 106 PHE A CA 1
ATOM 796 C C . PHE A 1 106 ? 1.710 -11.684 -11.814 1.00 94.19 106 PHE A C 1
ATOM 798 O O . PHE A 1 106 ? 2.622 -11.177 -12.466 1.00 94.19 106 PHE A O 1
ATOM 805 N N . PRO A 1 107 ? 0.426 -11.570 -12.218 1.00 92.12 107 PRO A N 1
ATOM 806 C CA . PRO A 1 107 ? 0.061 -11.062 -13.548 1.00 92.12 107 PRO A CA 1
ATOM 807 C C . PRO A 1 107 ? 0.476 -9.617 -13.864 1.00 92.12 107 PRO A C 1
ATOM 809 O O . PRO A 1 107 ? 0.510 -9.219 -15.024 1.00 92.12 107 PRO A O 1
ATOM 812 N N . SER A 1 108 ? 0.729 -8.769 -12.862 1.00 92.44 108 SER A N 1
ATOM 813 C CA . SER A 1 108 ? 1.258 -7.424 -13.137 1.00 92.44 108 SER A CA 1
ATOM 814 C C . SER A 1 108 ? 2.768 -7.404 -13.369 1.00 92.44 108 SER A C 1
ATOM 816 O O . SER A 1 108 ? 3.271 -6.421 -13.903 1.00 92.44 108 SER A O 1
ATOM 818 N N . HIS A 1 109 ? 3.482 -8.483 -13.040 1.00 93.00 109 HIS A N 1
ATOM 819 C CA . HIS A 1 109 ? 4.933 -8.589 -13.196 1.00 93.00 109 HIS A CA 1
ATOM 820 C C . HIS A 1 109 ? 5.331 -9.395 -14.435 1.00 93.00 109 HIS A C 1
ATOM 822 O O . HIS A 1 109 ? 6.375 -9.128 -15.023 1.00 93.00 109 HIS A O 1
ATOM 828 N N . ASP A 1 110 ? 4.483 -10.325 -14.881 1.00 92.25 110 ASP A N 1
ATOM 829 C CA . ASP A 1 110 ? 4.771 -11.221 -16.010 1.00 92.25 110 A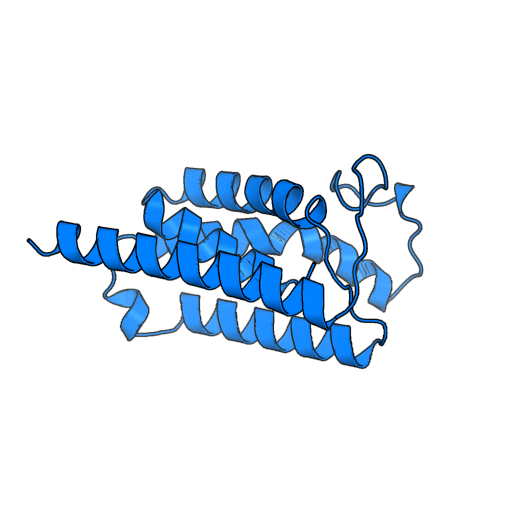SP A CA 1
ATOM 830 C C . ASP A 1 110 ? 4.635 -10.591 -17.409 1.00 92.25 110 ASP A C 1
ATOM 832 O O . ASP A 1 110 ? 4.787 -11.261 -18.432 1.00 92.25 110 ASP A O 1
ATOM 836 N N . GLY A 1 111 ? 4.329 -9.293 -17.465 1.00 86.81 111 GLY A N 1
ATOM 837 C CA . GLY A 1 111 ? 4.098 -8.554 -18.703 1.00 86.81 111 GLY A CA 1
ATOM 838 C C . GLY A 1 111 ? 2.718 -8.780 -19.332 1.00 86.81 111 GLY A C 1
ATOM 839 O O . GLY A 1 111 ? 2.446 -8.225 -20.400 1.00 86.81 111 GLY A O 1
ATOM 840 N N . THR A 1 112 ? 1.821 -9.550 -18.701 1.00 91.56 112 THR A N 1
ATOM 841 C CA . THR A 1 112 ? 0.455 -9.751 -19.218 1.00 91.56 112 THR A CA 1
ATOM 842 C C . THR A 1 112 ? -0.426 -8.518 -19.052 1.00 91.56 112 THR A C 1
ATOM 844 O O . THR A 1 112 ? -1.321 -8.283 -19.872 1.00 91.56 112 THR A O 1
ATOM 847 N N . LEU A 1 113 ? -0.181 -7.713 -18.015 1.00 92.38 113 LEU A N 1
ATOM 848 C CA . LEU A 1 113 ? -0.913 -6.479 -17.750 1.00 92.38 113 LEU A CA 1
ATOM 849 C C . LEU A 1 113 ? -0.117 -5.226 -18.151 1.00 92.38 113 LEU A C 1
ATOM 851 O O . LEU A 1 113 ? 1.113 -5.235 -18.142 1.00 92.38 113 LEU A O 1
ATOM 855 N N . PRO A 1 114 ? -0.802 -4.115 -18.498 1.00 90.31 114 PRO A N 1
ATOM 856 C CA . PRO A 1 114 ? -0.125 -2.871 -18.843 1.00 90.31 114 PRO A CA 1
ATOM 857 C C . PRO A 1 114 ? 0.677 -2.316 -17.663 1.00 90.31 114 PRO A C 1
ATOM 859 O O . PRO A 1 114 ? 0.097 -1.969 -16.636 1.00 90.31 114 PRO A O 1
ATOM 862 N N . HIS A 1 115 ? 1.983 -2.140 -17.863 1.00 88.69 115 HIS A N 1
ATOM 863 C CA . HIS A 1 115 ? 2.870 -1.459 -16.922 1.00 88.69 115 HIS A CA 1
ATOM 864 C C . HIS A 1 115 ? 3.119 -0.021 -17.381 1.00 88.69 115 HIS A C 1
ATOM 866 O O . HIS A 1 115 ? 3.986 0.252 -18.216 1.00 88.69 115 HIS A O 1
ATOM 872 N N . LEU A 1 116 ? 2.279 0.911 -16.925 1.00 91.50 116 LEU A N 1
ATOM 873 C CA . LEU A 1 116 ? 2.304 2.291 -17.412 1.00 91.50 116 LEU A CA 1
ATOM 874 C C . LEU A 1 116 ? 3.327 3.131 -16.637 1.00 91.50 116 LEU A C 1
ATOM 876 O O . LEU A 1 116 ? 3.214 3.310 -15.427 1.00 91.50 116 LEU A O 1
ATOM 880 N N . GLN A 1 117 ? 4.283 3.720 -17.356 1.00 92.50 117 GLN A N 1
ATOM 881 C CA . GLN A 1 117 ? 5.321 4.574 -16.773 1.00 92.50 117 GLN A CA 1
ATOM 882 C C . GLN A 1 117 ? 4.972 6.063 -16.877 1.00 92.50 117 GLN A C 1
ATOM 884 O O . GLN A 1 117 ? 4.422 6.534 -17.875 1.00 92.50 117 GLN A O 1
ATOM 889 N N . THR A 1 118 ? 5.332 6.829 -15.851 1.00 95.12 118 THR A N 1
ATOM 890 C CA . THR A 1 118 ? 5.264 8.295 -15.843 1.00 95.12 118 THR A CA 1
ATOM 891 C C . THR A 1 118 ? 6.453 8.894 -15.091 1.00 95.12 118 THR A C 1
ATOM 893 O O . THR A 1 118 ? 7.181 8.203 -14.385 1.00 95.12 118 THR A O 1
ATOM 896 N N . GLY A 1 119 ? 6.668 10.203 -15.230 1.00 95.00 119 GLY A N 1
ATOM 897 C CA . GLY A 1 119 ? 7.751 10.890 -14.526 1.00 95.00 119 GLY A CA 1
ATOM 898 C C . GLY A 1 119 ? 7.526 10.952 -13.011 1.00 95.00 119 GLY A C 1
ATOM 899 O O . GLY A 1 119 ? 6.385 10.999 -12.543 1.00 95.00 119 GLY A O 1
ATOM 900 N N . LEU A 1 120 ? 8.622 11.048 -12.249 1.00 92.56 120 LEU A N 1
ATOM 901 C CA . LEU A 1 120 ? 8.626 11.079 -10.780 1.00 92.56 120 LEU A CA 1
ATOM 902 C C . LEU A 1 120 ? 7.567 12.022 -10.187 1.00 92.56 120 LEU A C 1
ATOM 904 O O . LEU A 1 120 ? 6.785 11.607 -9.339 1.00 92.56 120 LEU A O 1
ATOM 908 N N . VAL A 1 121 ? 7.488 13.269 -10.666 1.00 95.19 121 VAL A N 1
ATOM 909 C CA . VAL A 1 121 ? 6.543 14.274 -10.139 1.00 95.19 121 VAL A CA 1
ATOM 910 C C . VAL A 1 121 ? 5.089 13.831 -10.307 1.00 95.19 121 VAL A C 1
ATOM 912 O O . VAL A 1 121 ? 4.309 13.911 -9.360 1.00 95.19 121 VAL A O 1
ATOM 915 N N . ALA A 1 122 ? 4.718 13.350 -11.496 1.00 95.94 122 ALA A N 1
ATOM 916 C CA . ALA A 1 122 ? 3.357 12.899 -11.766 1.00 95.94 122 ALA A CA 1
ATOM 917 C C . ALA A 1 122 ? 3.011 11.666 -10.920 1.00 95.94 122 ALA A C 1
ATOM 919 O O . ALA A 1 122 ? 1.954 11.637 -10.291 1.00 95.94 122 ALA A O 1
ATOM 920 N N . SER A 1 123 ? 3.938 10.707 -10.829 1.00 94.75 123 SER A N 1
ATOM 921 C CA . SER A 1 123 ? 3.815 9.530 -9.965 1.00 94.75 123 SER A CA 1
ATOM 922 C C . SER A 1 123 ? 3.598 9.926 -8.500 1.00 94.75 123 SER A C 1
ATOM 924 O O . SER A 1 123 ? 2.633 9.488 -7.875 1.00 94.75 123 SER A O 1
ATOM 926 N N . THR A 1 124 ? 4.424 10.829 -7.960 1.00 93.38 124 THR A N 1
ATOM 927 C CA . THR A 1 124 ? 4.288 11.317 -6.580 1.00 93.38 124 THR A CA 1
ATOM 928 C C . THR A 1 124 ? 2.930 11.977 -6.340 1.00 93.38 124 THR A C 1
ATOM 930 O O . THR A 1 124 ? 2.304 11.719 -5.314 1.00 93.38 124 THR A O 1
ATOM 933 N N . VAL A 1 125 ? 2.439 12.798 -7.276 1.00 96.38 125 VAL A N 1
ATOM 934 C CA . VAL A 1 125 ? 1.120 13.443 -7.156 1.00 96.38 125 VAL A CA 1
ATOM 935 C C . VAL A 1 125 ? -0.005 12.407 -7.134 1.00 96.38 125 VAL A C 1
ATOM 937 O O . VAL A 1 125 ? -0.885 12.492 -6.277 1.00 96.38 125 VAL A O 1
ATOM 940 N N . ILE A 1 126 ? 0.031 11.417 -8.030 1.00 95.44 126 ILE A N 1
ATOM 941 C CA . ILE A 1 126 ? -0.975 10.348 -8.105 1.00 95.44 126 ILE A CA 1
ATOM 942 C C . ILE A 1 126 ? -0.997 9.539 -6.802 1.00 95.44 126 ILE A C 1
ATOM 944 O O . ILE A 1 126 ? -2.057 9.370 -6.194 1.00 95.44 126 ILE A O 1
ATOM 948 N N . GLN A 1 127 ? 0.170 9.098 -6.331 1.00 93.88 127 GLN A N 1
ATOM 949 C CA . GLN A 1 127 ? 0.295 8.315 -5.102 1.00 93.88 127 GLN A CA 1
ATOM 950 C C . GLN A 1 127 ? -0.146 9.117 -3.867 1.00 93.88 127 GLN A C 1
ATOM 952 O O . GLN A 1 127 ? -0.905 8.617 -3.034 1.00 93.88 127 GLN A O 1
ATOM 957 N N . ALA A 1 128 ? 0.245 10.392 -3.768 1.00 93.88 128 ALA A N 1
ATOM 958 C CA . ALA A 1 128 ? -0.173 11.268 -2.676 1.00 93.88 128 ALA A CA 1
ATOM 959 C C . ALA A 1 128 ? -1.689 11.513 -2.673 1.00 93.88 128 ALA A C 1
ATOM 961 O O . ALA A 1 128 ? -2.312 11.507 -1.608 1.00 93.88 128 ALA A O 1
ATOM 962 N N . ALA A 1 129 ? -2.300 11.701 -3.846 1.00 96.31 129 ALA A N 1
ATOM 963 C CA . ALA A 1 129 ? -3.744 11.854 -3.977 1.00 96.31 129 ALA A CA 1
ATOM 964 C C . ALA A 1 129 ? -4.483 10.586 -3.526 1.00 96.31 129 ALA A C 1
ATOM 966 O O . ALA A 1 129 ? -5.403 10.676 -2.710 1.00 96.31 129 ALA A O 1
ATOM 967 N N . LEU A 1 130 ? -4.037 9.410 -3.981 1.00 96.00 130 LEU A N 1
ATOM 968 C CA . LEU A 1 130 ? -4.588 8.118 -3.573 1.00 96.00 130 LEU A CA 1
ATOM 969 C C . LEU A 1 130 ? -4.530 7.936 -2.051 1.00 96.00 130 LEU A C 1
ATOM 971 O O . LEU A 1 130 ? -5.558 7.693 -1.414 1.00 96.00 130 LEU A O 1
ATOM 975 N N . VAL A 1 131 ? -3.346 8.106 -1.455 1.00 93.62 131 VAL A N 1
ATOM 976 C CA . VAL A 1 131 ? -3.157 7.971 -0.004 1.00 93.62 131 VAL A CA 1
ATOM 977 C C . VAL A 1 131 ? -4.035 8.972 0.743 1.00 93.62 131 VAL A C 1
ATOM 979 O O . VAL A 1 131 ? -4.678 8.615 1.729 1.00 93.62 131 VAL A O 1
ATOM 982 N N . THR A 1 132 ? -4.136 10.210 0.257 1.00 95.69 132 THR A N 1
ATOM 983 C CA . THR A 1 132 ? -4.980 11.240 0.876 1.00 95.69 132 THR A CA 1
ATOM 984 C C . THR A 1 132 ? -6.454 10.833 0.867 1.00 95.69 132 THR A C 1
ATOM 986 O O . THR A 1 132 ? -7.112 10.914 1.906 1.00 95.69 132 THR A O 1
ATOM 989 N N . VAL A 1 133 ? -6.976 10.340 -0.261 1.00 97.75 133 VAL A N 1
ATOM 990 C CA . VAL A 1 133 ? -8.361 9.853 -0.369 1.00 97.75 133 VAL A CA 1
ATOM 991 C C . VAL A 1 133 ? -8.616 8.701 0.598 1.00 97.75 133 VAL A C 1
ATOM 993 O O . VAL A 1 133 ? -9.569 8.755 1.378 1.00 97.75 133 VAL A O 1
ATOM 996 N N . LEU A 1 134 ? -7.738 7.700 0.620 1.00 96.62 134 LEU A N 1
ATOM 997 C CA . LEU A 1 134 ? -7.867 6.552 1.516 1.00 96.62 134 LEU A CA 1
ATOM 998 C C . LEU A 1 134 ? -7.823 6.963 2.993 1.00 96.62 134 LEU A C 1
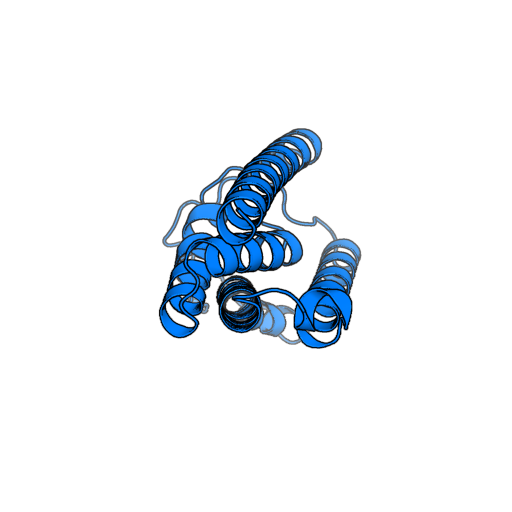ATOM 1000 O O . LEU A 1 134 ? -8.631 6.492 3.796 1.00 96.62 134 LEU A O 1
ATOM 1004 N N . MET A 1 135 ? -6.949 7.904 3.352 1.00 93.00 135 MET A N 1
ATOM 1005 C CA . MET A 1 135 ? -6.865 8.443 4.710 1.00 93.00 135 MET A CA 1
ATOM 1006 C C . MET A 1 135 ? -8.116 9.234 5.105 1.00 93.00 135 MET A C 1
ATOM 1008 O O . MET A 1 135 ? -8.563 9.139 6.252 1.00 93.00 135 MET A O 1
ATOM 1012 N N . MET A 1 136 ? -8.714 9.992 4.180 1.0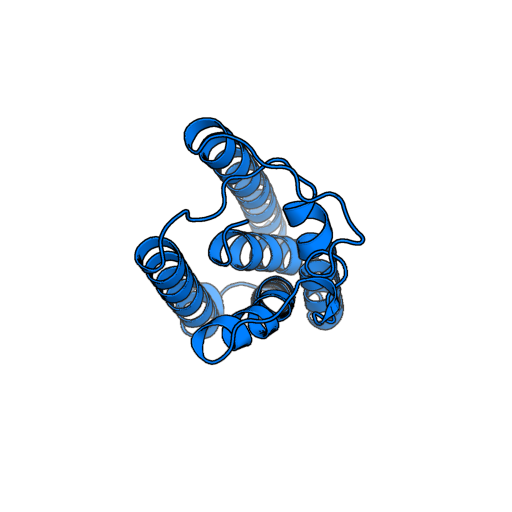0 96.88 136 MET A N 1
ATOM 1013 C CA . MET A 1 136 ? -9.987 10.680 4.419 1.00 96.88 136 MET A CA 1
ATOM 1014 C C . MET A 1 136 ? -11.122 9.682 4.672 1.00 96.88 136 MET A C 1
ATOM 1016 O O . MET A 1 136 ? -11.870 9.853 5.638 1.00 96.88 136 MET A O 1
ATOM 1020 N N . LEU A 1 137 ? -11.209 8.616 3.870 1.00 97.12 137 LEU A N 1
ATOM 1021 C CA . LEU A 1 137 ? -12.204 7.553 4.040 1.00 97.12 137 LEU A CA 1
ATOM 1022 C C . LEU A 1 137 ? -12.011 6.805 5.365 1.00 97.12 137 LEU A C 1
ATOM 1024 O O . LEU A 1 137 ? -12.964 6.651 6.130 1.00 97.12 137 LEU A O 1
ATOM 1028 N N . ALA A 1 138 ? -10.778 6.411 5.693 1.00 93.06 138 ALA A N 1
ATOM 1029 C CA . ALA A 1 138 ? -10.464 5.742 6.955 1.00 93.06 138 ALA A CA 1
ATOM 1030 C C . ALA A 1 138 ? -10.797 6.635 8.163 1.00 93.06 138 ALA A C 1
ATOM 1032 O O . ALA A 1 138 ? -11.404 6.194 9.142 1.00 93.06 138 ALA A O 1
ATOM 1033 N N . ARG A 1 139 ? -10.470 7.931 8.091 1.00 93.12 139 ARG A N 1
ATOM 1034 C CA . ARG A 1 139 ? -10.830 8.897 9.137 1.00 93.12 139 ARG A CA 1
ATOM 1035 C C . ARG A 1 139 ? -12.343 9.056 9.271 1.00 93.12 139 ARG A C 1
ATOM 1037 O O . ARG A 1 139 ? -12.821 9.214 10.394 1.00 93.12 139 ARG A O 1
ATOM 1044 N N . HIS A 1 140 ? -13.080 9.041 8.162 1.00 95.56 140 HIS A N 1
ATOM 1045 C CA . HIS A 1 140 ? -14.537 9.108 8.170 1.00 95.56 140 HIS A CA 1
ATOM 1046 C C . HIS A 1 140 ? -15.148 7.870 8.839 1.00 95.56 140 HIS A C 1
ATOM 1048 O O . HIS A 1 140 ? -15.885 8.038 9.809 1.00 95.56 140 HIS A O 1
ATOM 1054 N N . LYS A 1 141 ? -14.750 6.653 8.432 1.00 94.00 141 LYS A N 1
ATOM 1055 C CA . LYS A 1 141 ? -15.166 5.397 9.086 1.00 94.00 141 LYS A CA 1
ATOM 1056 C C . LYS A 1 141 ? -14.920 5.439 10.592 1.00 94.00 141 LYS A C 1
ATOM 1058 O O . LYS A 1 141 ? -15.847 5.260 11.372 1.00 94.00 141 LYS A O 1
ATOM 1063 N N . ARG A 1 142 ? -13.707 5.809 11.012 1.00 89.94 142 ARG A N 1
ATOM 1064 C CA . ARG A 1 142 ? -13.349 5.887 12.436 1.00 89.94 142 ARG A CA 1
ATOM 1065 C C . ARG A 1 142 ? -14.222 6.853 13.241 1.00 89.94 142 ARG A C 1
ATOM 1067 O O . ARG A 1 142 ? -14.378 6.674 14.445 1.00 89.94 142 ARG A O 1
ATOM 1074 N N . ARG A 1 143 ? -14.720 7.930 12.622 1.00 92.25 143 ARG A N 1
ATOM 1075 C CA . ARG A 1 143 ? -15.645 8.864 13.282 1.00 92.25 143 ARG A CA 1
ATOM 1076 C C . ARG A 1 143 ? -17.026 8.244 13.460 1.00 92.25 143 ARG A C 1
ATOM 1078 O O . ARG A 1 143 ? -17.615 8.468 14.506 1.00 92.25 143 ARG A O 1
ATOM 1085 N N . MET A 1 144 ? -17.500 7.481 12.474 1.00 90.88 144 MET A N 1
ATOM 1086 C CA . MET A 1 144 ? -18.781 6.775 12.559 1.00 90.88 144 MET A CA 1
ATOM 1087 C C . MET A 1 144 ? -18.740 5.650 13.593 1.00 90.88 144 MET A C 1
ATOM 1089 O O . MET A 1 144 ? -19.662 5.547 14.384 1.00 90.88 144 MET A O 1
ATOM 1093 N N . ASP A 1 145 ? -17.647 4.885 13.661 1.00 86.50 145 ASP A N 1
ATOM 1094 C CA . ASP A 1 145 ? -17.487 3.791 14.637 1.00 86.50 145 ASP A CA 1
ATOM 1095 C C . ASP A 1 145 ? -17.448 4.289 16.105 1.00 86.50 145 ASP A C 1
ATOM 1097 O O . ASP A 1 145 ? -17.548 3.500 17.039 1.00 86.50 145 ASP A O 1
ATOM 1101 N N . ARG A 1 146 ? -17.256 5.599 16.325 1.00 83.88 146 ARG A N 1
ATOM 1102 C CA . ARG A 1 146 ? -17.185 6.240 17.652 1.00 83.88 146 ARG A CA 1
ATOM 1103 C C . ARG A 1 146 ? -18.459 6.982 18.065 1.00 83.88 146 ARG A C 1
ATOM 1105 O O . ARG A 1 146 ? -18.493 7.465 19.197 1.00 83.88 146 ARG A O 1
ATOM 1112 N N . ALA A 1 147 ? -19.399 7.174 17.144 1.00 76.50 147 ALA A N 1
ATOM 1113 C CA . ALA A 1 147 ? -20.653 7.891 17.372 1.00 76.50 147 ALA A CA 1
ATOM 1114 C C . ALA A 1 147 ? -21.725 6.931 17.897 1.00 76.50 147 ALA A C 1
ATOM 1116 O O . ALA A 1 147 ? -22.503 7.375 18.768 1.00 76.50 147 ALA A O 1
#

pLDDT: mean 93.6, std 4.34, range [76.5, 98.62]